Protein AF-A0A519Z2C1-F1 (afdb_monomer)

Structure (mmCIF, N/CA/C/O backbone):
data_AF-A0A519Z2C1-F1
#
_entry.id   AF-A0A519Z2C1-F1
#
loop_
_atom_site.group_PDB
_atom_site.id
_atom_site.type_symbol
_atom_site.label_atom_id
_atom_site.label_alt_id
_atom_site.label_comp_id
_atom_site.label_asym_id
_atom_site.label_entity_id
_atom_site.label_seq_id
_atom_site.pdbx_PDB_ins_code
_atom_site.Cartn_x
_atom_site.Cartn_y
_atom_site.Cartn_z
_atom_site.occupancy
_atom_site.B_iso_or_equiv
_atom_site.auth_seq_id
_atom_site.auth_comp_id
_atom_site.auth_asym_id
_atom_site.auth_atom_id
_atom_site.pdbx_PDB_model_num
ATOM 1 N N . MET A 1 1 ? 4.186 -11.960 -21.107 1.00 50.16 1 MET A N 1
ATOM 2 C CA . MET A 1 1 ? 5.245 -10.981 -20.785 1.00 50.16 1 MET A CA 1
ATOM 3 C C . MET A 1 1 ? 5.672 -11.244 -19.345 1.00 50.16 1 MET A C 1
ATOM 5 O O . MET A 1 1 ? 5.206 -1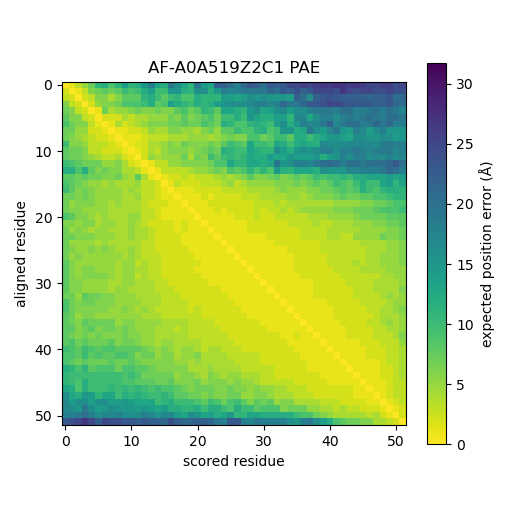0.576 -18.435 1.00 50.16 1 MET A O 1
ATOM 9 N N . ASN A 1 2 ? 6.436 -12.320 -19.127 1.00 55.78 2 ASN A N 1
ATOM 10 C CA . ASN A 1 2 ? 7.020 -12.602 -17.815 1.00 55.78 2 ASN A CA 1
ATOM 11 C C . ASN A 1 2 ? 8.187 -11.638 -17.662 1.00 55.78 2 ASN A C 1
ATOM 13 O O . ASN A 1 2 ? 9.144 -11.750 -18.419 1.00 55.78 2 ASN A O 1
ATOM 17 N N . TRP A 1 3 ? 8.066 -10.673 -16.755 1.00 64.88 3 TRP A N 1
ATOM 18 C CA . TRP A 1 3 ? 9.164 -9.778 -16.420 1.00 64.88 3 TRP A CA 1
ATOM 19 C C . TRP A 1 3 ? 10.320 -10.618 -15.871 1.00 64.88 3 TRP A C 1
ATOM 21 O O . TRP A 1 3 ? 10.238 -11.117 -14.752 1.00 64.88 3 TRP A O 1
ATOM 31 N N . ASN A 1 4 ? 11.360 -10.820 -16.680 1.00 70.88 4 ASN A N 1
ATOM 32 C CA . ASN A 1 4 ? 12.501 -11.664 -16.316 1.00 70.88 4 ASN A CA 1
ATOM 33 C C . ASN A 1 4 ? 13.726 -10.843 -15.902 1.00 70.88 4 ASN A C 1
ATOM 35 O O . ASN A 1 4 ? 14.640 -11.374 -15.273 1.00 70.88 4 ASN A O 1
ATOM 39 N N . SER A 1 5 ? 13.776 -9.553 -16.252 1.00 78.25 5 SER A N 1
ATOM 40 C CA . SER A 1 5 ? 14.909 -8.694 -15.905 1.00 78.25 5 SER A CA 1
ATOM 41 C C . SER A 1 5 ? 14.567 -7.203 -15.858 1.00 78.25 5 SER A C 1
ATOM 43 O O . SER A 1 5 ? 13.674 -6.712 -16.548 1.00 78.25 5 SER A O 1
ATOM 45 N N . TRP A 1 6 ? 15.337 -6.439 -15.081 1.00 76.94 6 TRP A N 1
ATOM 46 C CA . TRP A 1 6 ? 15.258 -4.972 -15.041 1.00 76.94 6 TRP A CA 1
ATOM 47 C C . TRP A 1 6 ? 15.532 -4.307 -16.404 1.00 76.94 6 TRP A C 1
ATOM 49 O O . TRP A 1 6 ? 15.021 -3.220 -16.661 1.00 76.94 6 TRP A O 1
ATOM 59 N N . GLY A 1 7 ? 16.270 -4.969 -17.306 1.00 76.19 7 GLY A N 1
ATOM 60 C CA . GLY A 1 7 ? 16.506 -4.482 -18.670 1.00 76.19 7 GLY A CA 1
ATOM 61 C C . GLY A 1 7 ? 15.230 -4.424 -19.515 1.00 76.19 7 GLY A C 1
ATOM 62 O O . GLY A 1 7 ? 15.015 -3.450 -20.231 1.00 76.19 7 GLY A O 1
ATOM 63 N N . GLU A 1 8 ? 14.334 -5.405 -19.369 1.00 74.69 8 GLU A N 1
ATOM 64 C CA . GLU A 1 8 ? 13.029 -5.407 -20.048 1.00 74.69 8 GLU A CA 1
ATOM 65 C C . GLU A 1 8 ? 12.129 -4.270 -19.553 1.00 74.69 8 GLU A C 1
ATOM 67 O O . GLU A 1 8 ? 11.397 -3.680 -20.339 1.00 74.69 8 GLU A O 1
ATOM 72 N N . PHE A 1 9 ? 12.220 -3.910 -18.270 1.00 75.88 9 PHE A N 1
ATOM 73 C CA . PHE A 1 9 ? 11.463 -2.794 -17.699 1.00 75.88 9 PHE A CA 1
ATOM 74 C C . PHE A 1 9 ? 11.878 -1.445 -18.306 1.00 75.88 9 PHE A C 1
ATOM 76 O O . PHE A 1 9 ? 11.022 -0.625 -18.635 1.00 75.88 9 PHE A O 1
ATOM 83 N N . VAL A 1 10 ? 13.181 -1.224 -18.504 1.00 78.38 10 VAL A N 1
ATOM 84 C CA . VAL A 1 10 ? 13.685 -0.013 -19.176 1.00 78.38 10 VAL A CA 1
ATOM 85 C C . VAL A 1 10 ? 13.340 -0.044 -20.670 1.00 78.38 10 VAL A C 1
ATOM 87 O O . VAL A 1 10 ? 12.921 0.971 -21.226 1.00 78.38 10 VAL A O 1
ATOM 90 N N . ALA A 1 11 ? 13.415 -1.218 -21.307 1.00 78.88 11 ALA A N 1
ATOM 91 C CA . ALA A 1 11 ? 13.040 -1.410 -22.709 1.00 78.88 11 ALA A CA 1
ATOM 92 C C . ALA A 1 11 ? 11.536 -1.201 -22.987 1.00 78.88 11 ALA A C 1
ATOM 94 O O . ALA A 1 11 ? 11.163 -0.915 -24.121 1.00 78.88 11 ALA A O 1
ATOM 95 N N . MET A 1 12 ? 10.670 -1.274 -21.967 1.00 76.56 12 MET A N 1
ATOM 96 C CA . MET A 1 12 ? 9.239 -0.946 -22.085 1.00 76.56 12 MET A CA 1
ATOM 97 C C . MET A 1 12 ? 8.967 0.552 -22.326 1.00 76.56 12 MET A C 1
ATOM 99 O O . MET A 1 12 ? 7.811 0.926 -22.525 1.00 76.56 12 MET A O 1
ATOM 103 N N . GLY A 1 13 ? 9.989 1.420 -22.286 1.00 78.31 13 GLY A N 1
ATOM 104 C CA . GLY A 1 13 ? 9.897 2.797 -22.790 1.00 78.31 13 GLY A CA 1
ATOM 105 C C . GLY A 1 13 ? 8.873 3.686 -22.073 1.00 78.31 13 GLY A C 1
ATOM 106 O O . GLY A 1 13 ? 8.326 4.601 -22.677 1.00 78.31 13 GLY A O 1
ATOM 107 N N . GLY A 1 14 ? 8.576 3.398 -20.801 1.00 78.44 14 GLY A N 1
ATOM 108 C CA . GLY A 1 14 ? 7.583 4.117 -19.991 1.00 78.44 14 GLY A CA 1
ATOM 109 C C . GLY A 1 14 ? 6.303 3.328 -19.701 1.00 78.44 14 GLY A C 1
ATOM 110 O O . GLY A 1 14 ? 5.638 3.602 -18.703 1.00 78.44 14 GLY A O 1
ATOM 111 N N . TYR A 1 15 ? 5.998 2.275 -20.467 1.00 83.38 15 TYR A N 1
ATOM 112 C CA . TYR A 1 15 ? 4.838 1.416 -20.190 1.00 83.38 15 TYR A CA 1
ATOM 113 C C . TYR A 1 15 ? 4.966 0.681 -18.843 1.00 83.38 15 TYR A C 1
ATOM 115 O O . TYR A 1 15 ? 3.985 0.522 -18.119 1.00 83.38 15 TYR A O 1
ATOM 123 N N . GLY A 1 16 ? 6.193 0.318 -18.449 1.00 83.56 16 GLY A N 1
ATOM 124 C CA . GLY A 1 16 ? 6.472 -0.284 -17.142 1.00 83.56 16 GLY A CA 1
ATOM 125 C C . GLY A 1 16 ? 6.046 0.604 -15.967 1.00 83.56 16 GLY A C 1
ATOM 126 O O . GLY A 1 16 ? 5.470 0.101 -15.005 1.00 83.56 16 GLY A O 1
ATOM 127 N N . LEU A 1 17 ? 6.240 1.926 -16.063 1.00 84.31 17 LEU A N 1
ATOM 128 C CA . LEU A 1 17 ? 5.806 2.871 -15.026 1.00 84.31 17 LEU A CA 1
ATOM 129 C C . LEU A 1 17 ? 4.283 2.909 -14.892 1.00 84.31 17 LEU A C 1
ATOM 131 O O . LEU A 1 17 ? 3.777 2.944 -13.774 1.00 84.31 17 LEU A O 1
ATOM 135 N N . TYR A 1 18 ? 3.553 2.863 -16.009 1.00 86.75 18 TYR A N 1
ATO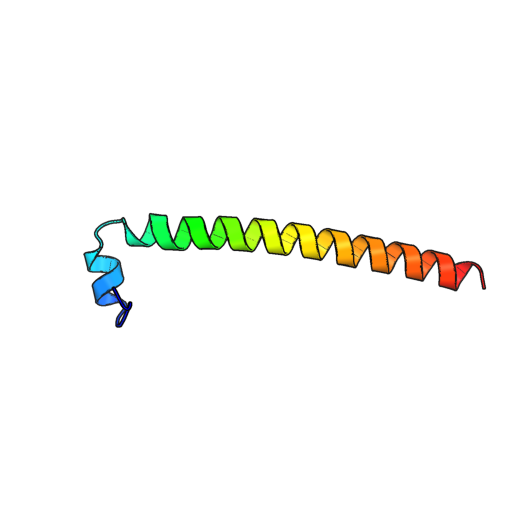M 136 C CA . TYR A 1 18 ? 2.091 2.807 -15.989 1.00 86.75 18 TYR A CA 1
ATOM 137 C C . TYR A 1 18 ? 1.581 1.513 -15.335 1.00 86.75 18 TYR A C 1
ATOM 139 O O . TYR A 1 18 ? 0.754 1.570 -14.424 1.00 86.75 18 TYR A O 1
ATOM 147 N N . VAL A 1 19 ? 2.108 0.351 -15.740 1.00 88.25 19 VAL A N 1
ATOM 148 C CA . VAL A 1 19 ? 1.691 -0.952 -15.193 1.00 88.25 19 VAL A CA 1
ATOM 149 C C . VAL A 1 19 ? 1.962 -1.016 -13.691 1.00 88.25 19 VAL A C 1
ATOM 151 O O . VAL A 1 19 ? 1.038 -1.201 -12.902 1.00 88.25 19 VAL A O 1
ATOM 154 N N . TRP A 1 20 ? 3.206 -0.784 -13.275 1.00 87.69 20 TRP A N 1
ATOM 155 C CA . TRP A 1 20 ? 3.588 -0.884 -11.866 1.00 87.69 20 TRP A CA 1
ATOM 156 C C . TRP A 1 20 ? 2.985 0.230 -11.010 1.00 87.69 20 TRP A C 1
ATOM 158 O O . TRP A 1 20 ? 2.549 -0.030 -9.890 1.00 87.69 20 TRP A O 1
ATOM 168 N N . GLY A 1 21 ? 2.884 1.448 -11.543 1.00 91.44 21 GLY A N 1
ATOM 169 C CA . GLY A 1 21 ? 2.217 2.561 -10.873 1.00 91.44 21 GLY A CA 1
ATOM 170 C C . GLY A 1 21 ? 0.736 2.277 -10.620 1.00 91.44 21 GLY A C 1
ATOM 171 O O . GLY A 1 21 ? 0.264 2.460 -9.501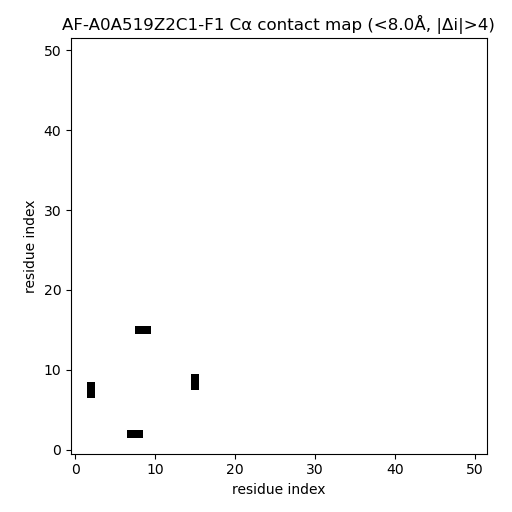 1.00 91.44 21 GLY A O 1
ATOM 172 N N . SER A 1 22 ? 0.010 1.757 -11.614 1.00 94.25 22 SER A N 1
ATOM 173 C CA . SER A 1 22 ? -1.406 1.396 -11.447 1.00 94.25 22 SER A CA 1
ATOM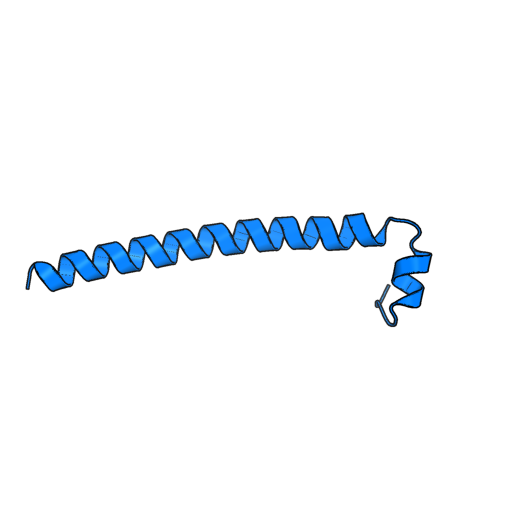 174 C C . SER A 1 22 ? -1.604 0.272 -10.422 1.00 94.25 22 SER A C 1
ATOM 176 O O . SER A 1 22 ? -2.499 0.363 -9.580 1.00 94.25 22 SER A O 1
ATOM 178 N N . MET A 1 23 ? -0.723 -0.737 -10.410 1.00 93.31 23 MET A N 1
ATOM 179 C CA . MET A 1 23 ? -0.737 -1.792 -9.392 1.00 93.31 23 MET A CA 1
ATOM 180 C C . MET A 1 23 ? -0.485 -1.228 -7.990 1.00 93.31 23 MET A C 1
ATOM 182 O O . MET A 1 23 ? -1.177 -1.614 -7.050 1.00 93.31 23 MET A O 1
ATOM 186 N N . LEU A 1 24 ? 0.459 -0.292 -7.838 1.00 96.38 24 LEU A N 1
ATOM 187 C CA . LEU A 1 24 ? 0.726 0.367 -6.558 1.00 96.38 24 LEU A CA 1
ATOM 188 C C . LEU A 1 24 ? -0.462 1.198 -6.072 1.00 96.38 24 LEU A C 1
ATOM 190 O O . LEU A 1 24 ? -0.756 1.170 -4.881 1.00 96.38 24 LEU A O 1
ATOM 194 N N . VAL A 1 25 ? -1.167 1.895 -6.969 1.00 97.75 25 VAL A N 1
ATOM 195 C CA . VAL A 1 25 ? -2.390 2.632 -6.613 1.00 97.75 25 VAL A CA 1
ATOM 196 C C . VAL A 1 25 ? -3.447 1.674 -6.067 1.00 97.75 25 VAL A C 1
ATOM 198 O O . VAL A 1 25 ? -3.966 1.906 -4.979 1.00 97.75 25 VAL A O 1
ATOM 201 N N . VAL A 1 26 ? -3.710 0.563 -6.763 1.00 97.62 26 VAL A N 1
ATOM 202 C CA . VAL A 1 26 ? -4.686 -0.445 -6.313 1.00 97.62 26 VAL A CA 1
ATOM 203 C C . VAL A 1 26 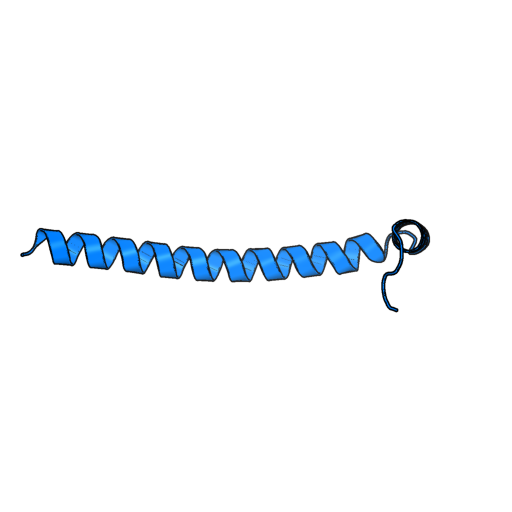? -4.286 -1.045 -4.966 1.00 97.62 26 VAL A C 1
ATOM 205 O O . VAL A 1 26 ? -5.106 -1.104 -4.049 1.00 97.62 26 VAL A O 1
ATOM 208 N N . LEU A 1 27 ? -3.024 -1.459 -4.818 1.00 98.06 27 LEU A N 1
ATOM 209 C CA . LEU A 1 27 ? -2.507 -1.989 -3.555 1.00 98.06 27 LEU A CA 1
ATOM 210 C C . LEU A 1 27 ? -2.620 -0.961 -2.427 1.00 98.06 27 LEU A C 1
ATOM 212 O O . LEU A 1 27 ? -3.005 -1.323 -1.317 1.00 98.06 27 LEU A O 1
ATOM 216 N N . GLY A 1 28 ? -2.336 0.311 -2.712 1.00 98.38 28 GLY A N 1
ATOM 217 C CA . GLY A 1 28 ? -2.475 1.414 -1.768 1.00 98.38 28 GLY A CA 1
ATOM 218 C C . GLY A 1 28 ? -3.916 1.594 -1.296 1.00 98.38 28 GLY A C 1
ATOM 219 O O . GLY A 1 28 ? -4.154 1.669 -0.092 1.00 98.38 28 GLY A O 1
ATOM 220 N N . THR A 1 29 ? -4.883 1.589 -2.216 1.00 98.31 29 THR A N 1
ATOM 221 C CA . THR A 1 29 ? -6.309 1.695 -1.877 1.00 98.31 29 THR A CA 1
ATOM 222 C C . THR A 1 29 ? -6.775 0.514 -1.030 1.00 98.31 29 THR A C 1
ATOM 224 O O . THR A 1 29 ? -7.385 0.713 0.016 1.00 98.31 29 THR A O 1
ATOM 227 N N . VAL A 1 30 ? -6.443 -0.721 -1.416 1.00 98.19 30 VAL A N 1
ATOM 228 C CA . VAL A 1 30 ? -6.830 -1.911 -0.639 1.00 98.19 30 VAL A CA 1
ATOM 229 C C . VAL A 1 30 ? -6.179 -1.904 0.747 1.00 98.19 30 VAL A C 1
ATOM 231 O O . VAL A 1 30 ? -6.840 -2.195 1.743 1.00 98.19 30 VAL A O 1
ATOM 234 N N . ALA A 1 31 ? -4.896 -1.544 0.838 1.00 98.38 31 ALA A N 1
ATOM 235 C CA . ALA A 1 31 ? -4.197 -1.439 2.114 1.00 98.38 31 ALA A CA 1
ATOM 236 C C . ALA A 1 31 ? -4.830 -0.380 3.028 1.00 98.38 31 ALA A C 1
ATOM 238 O O . ALA A 1 31 ? -4.931 -0.607 4.235 1.00 98.38 31 ALA A O 1
ATOM 239 N N . TRP A 1 32 ? -5.287 0.740 2.460 1.00 98.38 32 TRP A N 1
ATOM 240 C CA . TRP A 1 32 ? -5.992 1.788 3.195 1.00 98.38 32 TRP A CA 1
ATOM 241 C C . TRP A 1 32 ? -7.304 1.280 3.801 1.00 98.38 32 TRP A C 1
ATOM 243 O O . TRP A 1 32 ? -7.512 1.406 5.008 1.00 98.38 32 TRP A O 1
ATOM 253 N N . GLU A 1 33 ? -8.144 0.621 3.002 1.00 98.31 33 GLU A N 1
ATOM 254 C CA . GLU A 1 33 ? -9.410 0.040 3.471 1.00 98.31 33 GLU A CA 1
ATOM 255 C C . GLU A 1 33 ? -9.184 -0.968 4.609 1.00 98.31 33 GLU A C 1
ATOM 257 O O . GLU A 1 33 ? -9.845 -0.933 5.652 1.00 98.31 33 GLU A O 1
ATOM 262 N N . VAL A 1 34 ? -8.188 -1.848 4.458 1.00 98.00 34 VAL A N 1
ATOM 263 C CA . VAL A 1 34 ? -7.826 -2.819 5.499 1.00 98.00 34 VAL A CA 1
ATOM 264 C C . VAL A 1 34 ? -7.334 -2.111 6.763 1.00 98.00 34 VAL A C 1
ATOM 266 O O . VAL A 1 34 ? -7.719 -2.497 7.872 1.00 98.00 34 VAL A O 1
ATOM 269 N N . ALA A 1 35 ? -6.507 -1.073 6.624 1.00 98.00 35 ALA A N 1
ATOM 270 C CA . ALA A 1 35 ? -6.014 -0.294 7.754 1.00 98.00 35 ALA A CA 1
ATOM 271 C C . ALA A 1 35 ? -7.167 0.361 8.529 1.00 98.00 35 ALA A C 1
ATOM 273 O O . ALA A 1 35 ? -7.216 0.233 9.756 1.00 98.00 35 ALA A O 1
ATOM 274 N N . GLU A 1 36 ? -8.134 0.966 7.835 1.00 98.12 36 GLU A N 1
ATOM 275 C CA . GLU A 1 36 ? -9.326 1.540 8.463 1.00 98.12 36 GLU A CA 1
ATOM 276 C C . GLU A 1 36 ? -10.123 0.501 9.254 1.00 98.12 36 GLU A C 1
ATOM 278 O O . GLU A 1 36 ? -10.466 0.731 10.420 1.00 98.12 36 GLU A O 1
ATOM 283 N N . VAL A 1 37 ? -10.388 -0.666 8.663 1.00 97.31 37 VAL A N 1
ATOM 284 C CA . VAL A 1 37 ? -11.114 -1.753 9.337 1.00 97.31 37 VAL A CA 1
ATOM 285 C C . VAL A 1 37 ? -10.367 -2.208 10.592 1.00 97.31 37 VAL A C 1
ATOM 287 O O . VAL A 1 37 ? -10.965 -2.366 11.664 1.00 97.31 37 VAL A O 1
ATOM 290 N N . VAL A 1 38 ? -9.046 -2.378 10.500 1.00 97.56 38 VAL A N 1
ATOM 291 C CA . VAL A 1 38 ? -8.206 -2.778 11.636 1.00 97.56 38 VAL A CA 1
ATOM 292 C C . VAL A 1 38 ? -8.229 -1.718 12.737 1.00 97.56 38 VAL A C 1
ATOM 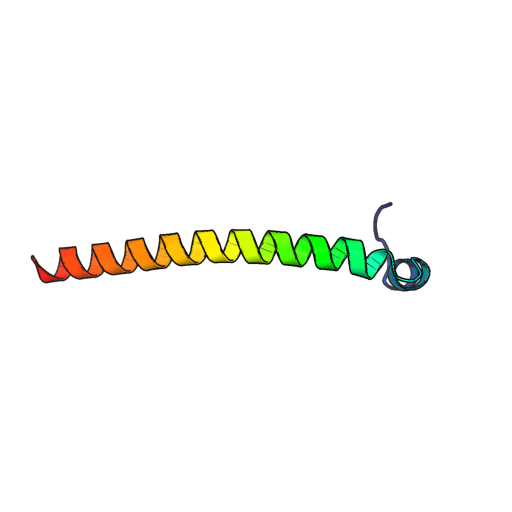294 O O . VAL A 1 38 ? -8.351 -2.067 13.917 1.00 97.56 38 VAL A O 1
ATOM 297 N N . TRP A 1 39 ? -8.136 -0.435 12.391 1.00 97.12 39 TRP A N 1
ATOM 298 C CA . TRP A 1 39 ? -8.177 0.661 13.359 1.00 97.12 39 TRP A CA 1
ATOM 299 C C . TRP A 1 39 ? -9.528 0.755 14.062 1.00 97.12 39 TRP A C 1
ATOM 301 O O . TRP A 1 39 ? -9.567 0.808 15.295 1.00 97.12 39 TRP A O 1
ATOM 311 N N . ARG A 1 40 ? -10.634 0.672 13.315 1.00 96.06 40 ARG A N 1
ATOM 312 C CA . ARG A 1 40 ? -11.993 0.651 13.879 1.00 96.06 40 ARG A CA 1
ATOM 313 C C . ARG A 1 40 ? -12.171 -0.527 14.833 1.00 96.06 40 ARG A C 1
ATOM 315 O O . ARG A 1 40 ? -12.626 -0.344 15.962 1.00 96.06 40 ARG A O 1
ATOM 322 N N . ARG A 1 41 ? -11.721 -1.725 14.440 1.00 95.94 41 ARG A N 1
ATOM 323 C CA . ARG A 1 4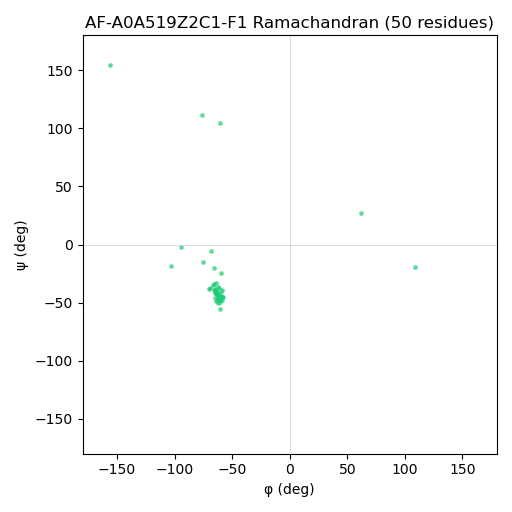1 ? -11.759 -2.915 15.304 1.00 95.94 41 ARG A CA 1
ATOM 324 C C . ARG A 1 41 ? -10.980 -2.700 16.601 1.00 95.94 41 ARG A C 1
ATOM 326 O O . ARG A 1 41 ? -11.474 -3.037 17.676 1.00 95.94 41 ARG A O 1
ATOM 333 N N . ARG A 1 42 ? -9.773 -2.130 16.527 1.00 95.44 42 ARG A N 1
ATOM 334 C CA . ARG A 1 42 ? -8.951 -1.826 17.713 1.00 95.44 42 ARG A CA 1
ATOM 335 C C . ARG A 1 42 ? -9.642 -0.825 18.640 1.00 95.44 42 ARG A C 1
ATOM 337 O O . ARG A 1 42 ? -9.634 -1.039 19.851 1.00 95.44 42 ARG A O 1
ATOM 344 N N . ALA A 1 43 ? -10.263 0.217 18.089 1.00 95.62 43 ALA A N 1
ATOM 345 C CA . ALA A 1 43 ? -11.001 1.211 18.863 1.00 95.62 43 ALA A CA 1
ATOM 346 C C . ALA A 1 43 ? -12.189 0.583 19.611 1.00 95.62 43 ALA A C 1
ATOM 348 O O . ALA A 1 43 ? -12.310 0.762 20.822 1.00 95.62 43 ALA A O 1
ATOM 349 N N . VAL A 1 44 ? -13.003 -0.231 18.930 1.00 95.50 44 VAL A N 1
ATOM 350 C CA . VAL A 1 44 ? -14.143 -0.932 19.549 1.00 95.50 44 VAL A CA 1
ATOM 351 C C . VAL A 1 44 ? -13.680 -1.860 20.672 1.00 95.50 44 VAL A C 1
ATOM 353 O O . VAL A 1 44 ? -14.217 -1.809 21.778 1.00 95.50 44 VAL A O 1
ATOM 356 N N . LEU A 1 45 ? -12.644 -2.671 20.432 1.00 96.31 45 LEU A N 1
ATOM 357 C CA . LEU A 1 45 ? -12.104 -3.574 21.452 1.00 96.31 45 LEU A CA 1
ATOM 358 C C . LEU A 1 45 ? -11.550 -2.821 22.667 1.00 96.31 45 LEU A C 1
ATOM 360 O O . LEU A 1 45 ? -11.707 -3.291 23.793 1.00 96.31 45 LEU A O 1
ATOM 364 N N . LYS A 1 46 ? -10.928 -1.653 22.461 1.00 95.31 46 LYS A N 1
ATOM 365 C CA . LYS A 1 46 ? -10.461 -0.793 23.555 1.00 95.31 46 LYS A CA 1
ATOM 366 C C . LYS A 1 46 ? -11.634 -0.304 24.409 1.00 95.31 46 LYS A C 1
ATOM 368 O O . LYS A 1 46 ? -11.565 -0.412 25.630 1.00 95.31 46 LYS A O 1
ATOM 373 N N . THR A 1 47 ? -12.719 0.159 23.786 1.00 94.31 47 THR A N 1
ATOM 374 C CA . THR A 1 47 ? -13.923 0.615 24.500 1.00 94.31 47 THR A CA 1
ATOM 375 C C . THR A 1 47 ? -14.606 -0.518 25.265 1.00 94.31 47 THR A C 1
ATOM 377 O O . THR A 1 47 ? -15.008 -0.321 26.408 1.00 94.31 47 THR A O 1
ATOM 380 N N . LEU A 1 48 ? -14.707 -1.714 24.677 1.00 94.44 48 LEU A N 1
ATOM 381 C CA . LEU A 1 48 ? -15.299 -2.876 25.350 1.00 94.44 48 LEU A CA 1
ATOM 382 C C . LEU A 1 48 ? -14.474 -3.333 26.558 1.00 94.44 48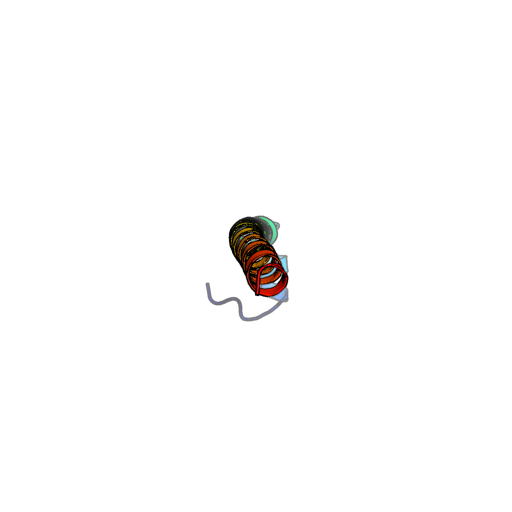 LEU A C 1
ATOM 384 O O . LEU A 1 48 ? -15.046 -3.671 27.588 1.00 94.44 48 LEU A O 1
ATOM 388 N N . ARG A 1 49 ? -13.138 -3.306 26.461 1.00 90.94 49 ARG A N 1
ATOM 389 C CA . ARG A 1 49 ? -12.249 -3.617 27.593 1.00 90.94 49 ARG A CA 1
ATOM 390 C C . ARG A 1 49 ? -12.341 -2.589 28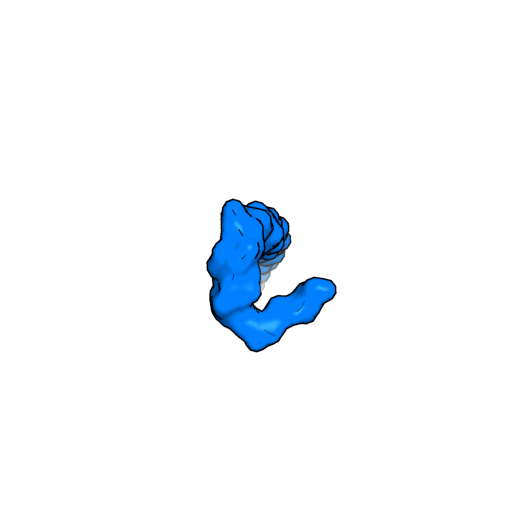.717 1.00 90.94 49 ARG A C 1
ATOM 392 O O . ARG A 1 49 ? -12.229 -2.977 29.864 1.00 90.94 49 ARG A O 1
ATOM 399 N N . ALA A 1 50 ? -12.542 -1.312 28.395 1.00 87.62 50 ALA A N 1
ATOM 400 C CA . ALA A 1 50 ? -12.659 -0.245 29.391 1.00 87.62 50 ALA A CA 1
ATOM 401 C C . ALA A 1 50 ? -14.009 -0.230 30.136 1.00 87.62 50 ALA A C 1
ATOM 403 O O . ALA A 1 50 ? -14.135 0.454 31.145 1.00 87.62 50 ALA A O 1
ATOM 404 N N . ARG A 1 51 ? -15.026 -0.941 29.627 1.00 79.94 51 ARG A N 1
ATOM 405 C CA . ARG A 1 51 ? -16.359 -1.067 30.248 1.00 79.94 51 ARG A CA 1
ATOM 406 C C . ARG A 1 51 ? -16.518 -2.313 31.131 1.00 79.94 51 ARG A C 1
ATOM 408 O O . ARG A 1 51 ? -17.599 -2.505 31.679 1.00 79.94 51 ARG A O 1
ATOM 415 N N . ARG A 1 52 ? -15.496 -3.165 31.213 1.00 58.22 52 ARG A N 1
ATOM 416 C CA . ARG A 1 52 ? -15.474 -4.386 32.025 1.00 58.22 52 ARG A CA 1
ATOM 417 C C . ARG A 1 52 ? -14.582 -4.174 33.236 1.00 58.22 52 ARG A C 1
ATOM 419 O O . ARG A 1 52 ? -14.943 -4.719 34.296 1.00 58.22 52 ARG A O 1
#

Mean predicted aligned error: 6.65 Å

pLDDT: mean 87.47, std 12.1, range [50.16, 98.38]

Secondary structure (DSSP, 8-state):
-----HHHHHHTTTHHHHHHHHHHHHHHHHHHHHHHHHHHHHHHHHHHHHT-

Radius of gyration: 19.88 Å; Cα contacts (8 Å, |Δi|>4): 4; chains: 1; bounding box: 33×17×55 Å

Sequence (52 aa):
MNWNSWGEFVAMGGYGLYVWGSMLVVLGTVAWEVAEVVWRRRAVLKTLRARR

Foldseek 3Di:
DPCPDPVVCVVVVCVNCVVVVVVVVVVVVVVVVVVVVVVVVVVVVVVVVVVD

Solvent-accessible surface area (backbone atoms only — not comparable to full-atom values): 3080 Å² total; per-residue (Å²): 134,80,88,82,50,75,65,59,47,62,69,45,75,60,54,43,56,55,56,54,49,52,51,50,50,54,52,50,52,54,51,48,56,51,48,52,53,54,50,52,52,51,53,53,53,51,53,58,60,74,74,109